Protein AF-T0RJ84-F1 (afdb_monomer)

Sequence (116 aa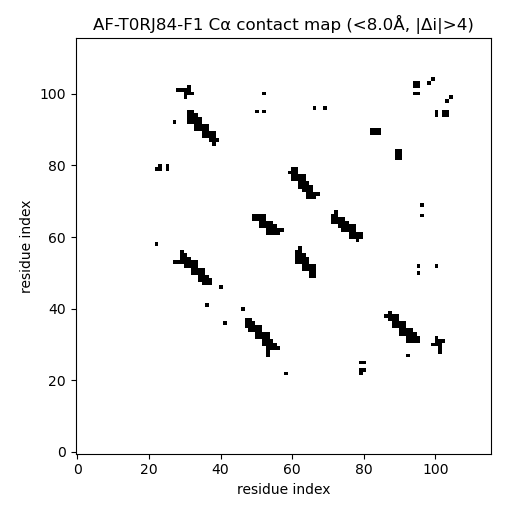):
MNHIIIPTLFILFFLVACTSQDIPKIGYQENSCIKELNEKYRNISSLGNNIYRLEKIEQKGLIVSIWHHNEWYYQGHKKHTYFHDSGGFSYEPTNCPDNKGANADLSSRLRQVKTK

Secondary structure (DSSP, 8-state):
-------SSSSGGGG-----------SS-TTEEEEEEEGGGTT-TTS---EEEEEEEETTEEEEEEEETTEEEEEEEE-TTTTS-BTTEEEEEE--TTS-STTHHHHHHHHHHT--

Mean predicted aligned error: 13.54 Å

Radius of gyration: 23.92 Å; Cα contacts (8 Å, |Δi|>4): 161; chains: 1; bounding box: 62×33×85 Å

Solvent-accessible surface area (backbone atoms only — not comparable to full-atom values): 7317 Å² total; per-residue (Å²): 136,83,88,87,76,84,82,80,77,69,69,71,69,74,77,72,78,77,72,80,76,79,73,74,87,60,97,67,56,62,38,26,21,37,32,38,37,32,64,91,39,62,90,44,87,86,58,65,70,50,38,32,34,34,63,39,81,51,97,89,21,27,38,35,29,36,57,52,98,94,41,79,43,81,69,52,79,38,56,72,65,67,77,51,69,48,104,54,39,39,60,41,84,47,80,35,93,84,56,80,21,63,76,34,57,63,70,54,50,57,56,61,68,74,69,120

Structure (mmCIF, N/CA/C/O backbone):
data_AF-T0RJ84-F1
#
_entry.id   AF-T0RJ84-F1
#
loop_
_atom_site.group_PDB
_atom_site.id
_atom_site.type_symbol
_atom_site.label_atom_id
_atom_site.label_alt_id
_atom_site.label_comp_id
_atom_site.label_asym_id
_atom_site.label_entity_id
_atom_site.label_seq_id
_atom_site.pdbx_PDB_ins_code
_atom_site.Cartn_x
_atom_site.Cartn_y
_atom_site.Cartn_z
_atom_site.occupancy
_atom_site.B_iso_or_equiv
_atom_site.auth_seq_id
_atom_site.auth_comp_id
_atom_site.auth_asym_id
_atom_site.auth_atom_id
_atom_site.pdbx_PDB_model_num
ATOM 1 N N . MET A 1 1 ? -43.198 -4.254 58.895 1.00 41.12 1 MET A N 1
ATOM 2 C CA . MET A 1 1 ? -43.137 -4.957 57.594 1.00 41.12 1 MET A CA 1
ATOM 3 C C . MET A 1 1 ? -42.319 -4.078 56.672 1.00 41.12 1 MET A C 1
ATOM 5 O O . MET A 1 1 ? -42.793 -3.022 56.281 1.00 41.12 1 MET A O 1
ATOM 9 N N . ASN A 1 2 ? -41.050 -4.433 56.477 1.00 42.84 2 ASN A N 1
ATOM 10 C CA . ASN A 1 2 ? -40.071 -3.570 55.822 1.00 42.84 2 ASN A CA 1
ATOM 11 C C . ASN A 1 2 ? -40.180 -3.698 54.305 1.00 42.84 2 ASN A C 1
ATOM 13 O O . ASN A 1 2 ? -40.180 -4.801 53.762 1.00 42.84 2 ASN A O 1
ATOM 17 N N . HIS A 1 3 ? -40.274 -2.547 53.649 1.00 48.94 3 HIS A N 1
ATOM 18 C CA . HIS A 1 3 ? -40.231 -2.405 52.205 1.00 48.94 3 HIS A CA 1
ATOM 19 C C . HIS A 1 3 ? -38.881 -2.898 51.674 1.00 48.94 3 HIS A C 1
ATOM 21 O O . HIS A 1 3 ? -37.843 -2.321 51.984 1.00 48.94 3 HIS A O 1
ATOM 27 N N . ILE A 1 4 ? -38.907 -3.949 50.857 1.00 53.69 4 ILE A N 1
ATOM 28 C CA . ILE A 1 4 ? -37.788 -4.335 49.998 1.00 53.69 4 ILE A CA 1
ATOM 29 C C . ILE A 1 4 ? -38.247 -4.034 48.576 1.00 53.69 4 ILE A C 1
ATOM 31 O O . ILE A 1 4 ? -38.899 -4.846 47.927 1.00 53.69 4 ILE A O 1
ATOM 35 N N . ILE A 1 5 ? -37.974 -2.818 48.120 1.00 62.59 5 ILE A N 1
ATOM 36 C CA . ILE A 1 5 ? -38.078 -2.443 46.713 1.00 62.59 5 ILE A CA 1
ATOM 37 C C . ILE A 1 5 ? -36.717 -1.847 46.363 1.00 62.59 5 ILE A C 1
ATOM 39 O O . ILE A 1 5 ? -36.200 -1.046 47.137 1.00 62.59 5 ILE A O 1
ATOM 43 N N . ILE A 1 6 ? -36.203 -2.207 45.181 1.00 60.53 6 ILE A N 1
ATOM 44 C CA . ILE A 1 6 ? -34.963 -1.742 44.526 1.00 60.53 6 ILE A CA 1
ATOM 45 C C . ILE A 1 6 ? -33.773 -2.682 44.826 1.00 60.53 6 ILE A C 1
ATOM 47 O O . ILE A 1 6 ? -33.301 -2.752 45.958 1.00 60.53 6 ILE A O 1
ATOM 51 N N . PRO A 1 7 ? -33.300 -3.440 43.809 1.00 51.47 7 PRO A N 1
ATOM 52 C CA . PRO A 1 7 ? -32.384 -2.824 42.851 1.00 51.47 7 PRO A CA 1
ATOM 53 C C . PRO A 1 7 ? -32.584 -3.303 41.405 1.00 51.47 7 PRO A C 1
ATOM 55 O O . PRO A 1 7 ? -31.815 -4.097 40.877 1.00 51.47 7 PRO A O 1
ATOM 58 N N . THR A 1 8 ? -33.579 -2.756 40.709 1.00 53.88 8 THR A N 1
ATOM 59 C CA . THR A 1 8 ? -33.680 -2.839 39.237 1.00 53.88 8 THR A CA 1
ATOM 60 C C . THR A 1 8 ? -32.939 -1.701 38.520 1.00 53.88 8 THR A C 1
ATOM 62 O O . THR A 1 8 ? -32.950 -1.638 37.296 1.00 53.88 8 THR A O 1
ATOM 65 N N . LEU A 1 9 ? -32.252 -0.816 39.256 1.00 51.19 9 LEU A N 1
ATOM 66 C CA . LEU A 1 9 ? -31.553 0.352 38.695 1.00 51.19 9 LEU A CA 1
ATOM 67 C C . LEU A 1 9 ? -30.099 0.070 38.259 1.00 51.19 9 LEU A C 1
ATOM 69 O O . LEU A 1 9 ? -29.470 0.929 37.653 1.00 51.19 9 LEU A O 1
ATOM 73 N N . PHE A 1 10 ? -29.545 -1.114 38.541 1.00 51.22 10 PHE A N 1
ATOM 74 C CA . PHE A 1 10 ? -28.131 -1.404 38.244 1.00 51.22 10 PHE A CA 1
ATOM 75 C C . PHE A 1 10 ? -27.902 -2.037 36.858 1.00 51.22 10 PHE A C 1
ATOM 77 O O . PHE A 1 10 ? -26.788 -2.025 36.343 1.00 51.22 10 PHE A O 1
ATOM 84 N N . ILE A 1 11 ? -28.953 -2.561 36.217 1.00 55.03 11 ILE A N 1
ATOM 85 C CA . ILE A 1 11 ? -28.829 -3.322 34.959 1.00 55.03 11 ILE A CA 1
ATOM 86 C C . ILE A 1 11 ? -28.815 -2.401 33.722 1.00 55.03 11 ILE A C 1
ATOM 88 O O . ILE A 1 11 ? -28.266 -2.772 32.688 1.00 55.03 11 ILE A O 1
ATOM 92 N N . LEU A 1 12 ? -29.322 -1.164 33.820 1.00 53.56 12 LEU A N 1
ATOM 93 C CA . LEU A 1 12 ? -29.324 -0.225 32.686 1.00 53.56 12 LEU A CA 1
ATOM 94 C C . LEU A 1 12 ? -27.962 0.430 32.394 1.00 53.56 12 LEU A C 1
ATOM 96 O O . LEU A 1 12 ? -27.780 0.974 31.308 1.00 53.56 12 LEU A O 1
ATOM 100 N N . PHE A 1 13 ? -26.996 0.371 33.316 1.00 54.69 13 PHE A N 1
ATOM 101 C CA . PHE A 1 13 ? -25.697 1.033 33.131 1.00 54.69 13 PHE A CA 1
ATOM 102 C C . PHE A 1 13 ? -24.710 0.250 32.250 1.00 54.69 13 PHE A C 1
ATOM 104 O O . PHE A 1 13 ? -23.735 0.822 31.770 1.00 54.69 13 PHE A O 1
ATOM 111 N N . PHE A 1 14 ? -24.963 -1.036 31.980 1.00 54.88 14 PHE A N 1
ATOM 112 C CA . PHE A 1 14 ? -24.054 -1.872 31.184 1.00 54.88 14 PHE A CA 1
ATOM 113 C C . PHE A 1 14 ? -24.236 -1.751 29.662 1.00 54.88 14 PHE A C 1
ATOM 115 O O . PHE A 1 14 ? -23.415 -2.278 28.916 1.00 54.88 14 PHE A O 1
ATOM 122 N N . LEU A 1 15 ? -25.265 -1.046 29.177 1.00 55.06 15 LEU A N 1
ATOM 123 C CA . LEU A 1 15 ? -25.572 -0.970 27.739 1.00 55.06 15 LEU A CA 1
ATOM 124 C C . LEU A 1 15 ? -25.007 0.272 27.023 1.00 55.06 15 LEU A C 1
ATOM 126 O O . LEU A 1 15 ? -25.203 0.406 25.819 1.00 55.06 15 LEU A O 1
ATOM 130 N N . VAL A 1 16 ? -24.290 1.167 27.716 1.00 59.41 16 VAL A N 1
ATOM 131 C CA . VAL A 1 16 ? -23.793 2.438 27.130 1.00 59.41 16 VAL A CA 1
ATOM 132 C C . VAL A 1 16 ? -22.283 2.426 26.839 1.00 59.41 16 VAL A C 1
ATOM 134 O O . VAL A 1 16 ? -21.712 3.432 26.435 1.00 59.41 16 VAL A O 1
ATOM 137 N N . ALA A 1 17 ? -21.602 1.285 26.958 1.00 55.50 17 ALA A N 1
ATOM 138 C CA . ALA A 1 17 ? -20.199 1.170 26.551 1.00 55.50 17 ALA A CA 1
ATOM 139 C C . ALA A 1 17 ? -20.068 0.783 25.065 1.00 55.50 17 ALA A C 1
ATOM 141 O O . ALA A 1 17 ? -19.420 -0.202 24.724 1.00 55.50 17 ALA A O 1
ATOM 142 N N . CYS A 1 18 ? -20.691 1.548 24.164 1.00 57.47 18 CYS A N 1
ATOM 143 C CA . CYS A 1 18 ? -20.319 1.506 22.750 1.00 57.47 18 CYS A CA 1
ATOM 144 C C . CYS A 1 18 ? -19.123 2.449 22.585 1.00 57.47 18 CYS A C 1
ATOM 146 O O . CYS A 1 18 ? -19.282 3.650 22.369 1.00 57.47 18 CYS A O 1
ATOM 148 N N . THR A 1 19 ? -17.918 1.931 22.816 1.00 61.28 19 THR A N 1
ATOM 149 C CA . THR A 1 19 ? -16.690 2.686 22.589 1.00 61.28 19 THR A CA 1
ATOM 150 C C . THR A 1 19 ? -16.519 2.882 21.088 1.00 61.28 19 THR A C 1
ATOM 152 O O . THR A 1 19 ? -16.461 1.921 20.321 1.00 61.28 19 THR A O 1
ATOM 155 N N . SER A 1 20 ? -16.463 4.139 20.655 1.00 58.44 20 SER A N 1
ATOM 156 C CA . SER A 1 20 ? -16.027 4.504 19.312 1.00 58.44 20 SER A CA 1
ATOM 157 C C . SER A 1 20 ? -14.652 3.876 19.087 1.00 58.44 20 SER A C 1
ATOM 159 O O . SER A 1 20 ? -13.672 4.303 19.691 1.00 58.44 20 SER A O 1
ATOM 161 N N . GLN A 1 21 ? -14.574 2.805 18.294 1.00 59.34 21 GLN A N 1
ATOM 162 C CA . GLN A 1 21 ? -13.288 2.244 17.896 1.00 59.34 21 GLN A CA 1
ATOM 163 C C . GLN A 1 21 ? -12.604 3.274 17.000 1.00 59.34 21 GLN A C 1
ATOM 165 O O . GLN A 1 21 ? -13.011 3.473 15.855 1.00 59.34 21 GLN A O 1
ATOM 170 N N . ASP A 1 22 ? -11.591 3.948 17.541 1.00 60.03 22 ASP A N 1
ATOM 171 C CA . ASP A 1 22 ? -10.740 4.853 16.781 1.00 60.03 22 ASP A CA 1
ATOM 172 C C . ASP A 1 22 ? -10.103 4.077 15.624 1.00 60.03 22 ASP A C 1
ATOM 174 O O . ASP A 1 22 ? -9.283 3.176 15.820 1.00 60.03 22 ASP A O 1
ATOM 178 N N . ILE A 1 23 ? -10.513 4.402 14.397 1.00 60.53 23 ILE A N 1
ATOM 179 C CA . ILE A 1 23 ? -9.908 3.839 13.193 1.00 60.53 23 ILE A CA 1
ATOM 180 C C . ILE A 1 23 ? -8.463 4.359 13.143 1.00 60.53 23 ILE A C 1
ATOM 182 O O . ILE A 1 23 ? -8.266 5.579 13.191 1.00 60.53 23 ILE A O 1
ATOM 186 N N . PRO A 1 24 ? -7.445 3.483 13.037 1.00 64.50 24 PRO A N 1
ATOM 187 C CA . PRO A 1 24 ? -6.060 3.919 12.917 1.00 64.50 24 PRO A CA 1
ATOM 188 C C . PRO A 1 24 ? -5.933 4.914 11.763 1.00 64.50 24 PRO A C 1
ATOM 190 O O . PRO A 1 24 ? -6.427 4.648 10.665 1.00 64.50 24 PRO A O 1
ATOM 193 N N . LYS A 1 25 ? -5.289 6.063 12.000 1.00 66.25 25 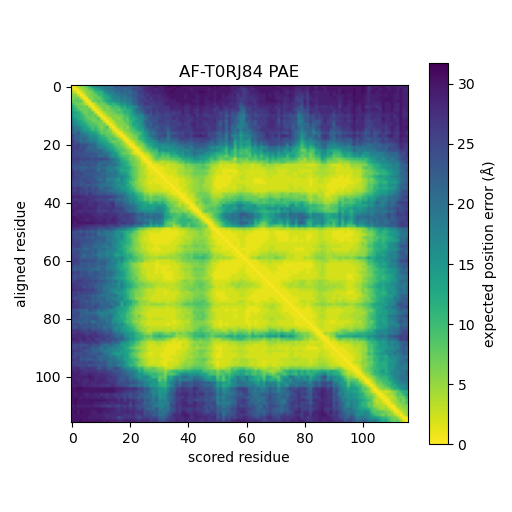LYS A N 1
ATOM 194 C CA . LYS A 1 25 ? -5.065 7.063 10.949 1.00 66.25 25 LYS A CA 1
ATOM 195 C C . LYS A 1 25 ? -4.227 6.438 9.836 1.00 66.25 25 LYS A C 1
ATOM 197 O O . LYS A 1 25 ? -3.038 6.190 10.012 1.00 66.25 25 LYS A O 1
ATOM 202 N N . ILE A 1 26 ? -4.860 6.187 8.697 1.00 76.31 26 ILE A N 1
ATOM 203 C CA . ILE A 1 26 ? -4.191 5.720 7.486 1.00 76.31 26 ILE A CA 1
ATOM 204 C C . ILE A 1 26 ? -3.587 6.942 6.796 1.00 76.31 26 ILE A C 1
ATOM 206 O O . ILE A 1 26 ? -4.287 7.916 6.533 1.00 76.31 26 ILE A O 1
ATOM 210 N N . GLY A 1 27 ? -2.284 6.900 6.511 1.00 81.62 27 GLY A N 1
ATOM 211 C CA . GLY A 1 27 ? -1.554 7.990 5.845 1.00 81.62 27 GLY A CA 1
ATOM 212 C C . GLY A 1 27 ? -1.839 8.133 4.343 1.00 81.62 27 GLY A C 1
ATOM 213 O O . GLY A 1 27 ? -1.199 8.938 3.676 1.00 81.62 27 GLY A O 1
ATOM 214 N N . TYR A 1 28 ? -2.782 7.355 3.812 1.00 86.94 28 TYR A N 1
ATOM 215 C CA . TYR A 1 28 ? -3.098 7.243 2.390 1.00 86.94 28 TYR A CA 1
ATOM 216 C C . TYR A 1 28 ? -4.579 7.522 2.143 1.00 86.94 28 TYR A C 1
ATOM 218 O O . TYR A 1 28 ? -5.431 7.205 2.972 1.00 86.94 28 TYR A O 1
ATOM 226 N N . GLN A 1 29 ? -4.887 8.104 0.986 1.00 89.38 29 GLN A N 1
ATOM 227 C CA . GLN A 1 29 ? -6.259 8.409 0.581 1.00 89.38 29 GLN A CA 1
ATOM 228 C C . GLN A 1 29 ? -6.866 7.260 -0.229 1.00 89.38 29 GLN A C 1
ATOM 230 O O . GLN A 1 29 ? -6.150 6.498 -0.882 1.00 89.38 29 GLN A O 1
ATOM 235 N N . GLU A 1 30 ? -8.192 7.145 -0.226 1.00 90.88 30 GLU A N 1
ATOM 236 C CA . GLU A 1 30 ? -8.888 6.255 -1.158 1.00 90.88 30 GLU A CA 1
ATOM 237 C C . GLU A 1 30 ? -8.552 6.610 -2.613 1.00 90.88 30 GLU A C 1
ATOM 239 O O . GLU A 1 30 ? -8.292 7.765 -2.954 1.00 90.88 30 GLU A O 1
ATOM 244 N N . ASN A 1 31 ? -8.546 5.601 -3.477 1.00 90.19 31 ASN A N 1
ATOM 245 C CA . ASN A 1 31 ? -8.101 5.657 -4.866 1.00 90.19 31 ASN A CA 1
ATOM 246 C C . ASN A 1 31 ? -6.653 6.142 -5.060 1.00 90.19 31 ASN A C 1
ATOM 248 O O . ASN A 1 31 ? -6.288 6.554 -6.160 1.00 90.19 31 ASN A O 1
ATOM 252 N N . SER A 1 32 ? -5.805 6.108 -4.030 1.00 92.00 32 SER A N 1
ATOM 253 C CA . SER A 1 32 ? -4.373 6.394 -4.179 1.00 92.00 32 SER A CA 1
ATOM 254 C C . SER A 1 32 ? -3.571 5.126 -4.474 1.00 92.00 32 SER A C 1
ATOM 256 O O . SER A 1 32 ? -3.996 4.012 -4.151 1.00 92.00 32 SER A O 1
ATOM 258 N N . CYS A 1 33 ? -2.408 5.305 -5.105 1.00 92.62 33 CYS A N 1
ATOM 259 C CA . CYS A 1 33 ? -1.465 4.222 -5.347 1.00 92.62 33 CYS A CA 1
ATOM 260 C C . CYS A 1 33 ? -0.259 4.313 -4.420 1.00 92.62 33 CYS A C 1
ATOM 262 O O . CYS A 1 33 ? 0.238 5.397 -4.108 1.00 92.62 33 CYS A O 1
ATOM 264 N N . ILE A 1 34 ? 0.193 3.143 -3.988 1.00 93.00 34 ILE A N 1
ATOM 265 C CA . ILE A 1 34 ? 1.194 2.951 -2.949 1.00 93.00 34 ILE A CA 1
ATOM 266 C C . ILE A 1 34 ? 2.209 1.959 -3.494 1.00 93.00 34 ILE A C 1
ATOM 268 O O . ILE A 1 34 ? 1.846 0.862 -3.913 1.00 93.00 34 ILE A O 1
ATOM 272 N N . LYS A 1 35 ? 3.477 2.342 -3.514 1.00 91.56 35 LYS A N 1
ATOM 273 C CA . LYS A 1 35 ? 4.571 1.489 -3.955 1.00 91.56 35 LYS A CA 1
ATOM 274 C C . LYS A 1 35 ? 5.237 0.863 -2.741 1.00 91.56 35 LYS A C 1
ATOM 276 O O . LYS A 1 35 ? 5.586 1.560 -1.794 1.00 91.56 35 LYS A O 1
ATOM 281 N N . GLU A 1 36 ? 5.413 -0.446 -2.783 1.00 90.75 36 GLU A N 1
ATOM 282 C CA . GLU A 1 36 ? 6.229 -1.180 -1.823 1.00 90.75 36 GLU A CA 1
ATOM 283 C C . GLU A 1 36 ? 7.686 -1.144 -2.264 1.00 90.75 36 GLU A C 1
ATOM 285 O O . GLU A 1 36 ? 8.012 -1.333 -3.437 1.00 90.75 36 GLU A O 1
ATOM 290 N N . LEU A 1 37 ? 8.556 -0.879 -1.300 1.00 87.62 37 LEU A N 1
ATOM 291 C CA . LEU A 1 37 ? 9.994 -0.840 -1.468 1.00 87.62 37 LEU A CA 1
ATOM 292 C C . LEU A 1 37 ? 10.608 -1.867 -0.535 1.00 87.62 37 LEU A C 1
ATOM 294 O O . LEU A 1 37 ? 10.425 -1.790 0.679 1.00 87.62 37 LEU A O 1
ATOM 298 N N . ASN A 1 38 ? 11.396 -2.785 -1.079 1.00 86.25 38 ASN A N 1
ATOM 299 C CA . ASN A 1 38 ? 12.211 -3.656 -0.250 1.00 86.25 38 ASN A CA 1
ATOM 300 C C . ASN A 1 38 ? 13.448 -2.893 0.243 1.00 86.25 38 ASN A C 1
ATOM 302 O O . ASN A 1 38 ? 14.268 -2.460 -0.564 1.00 86.25 38 ASN A O 1
ATOM 306 N N . GLU A 1 39 ? 13.617 -2.742 1.555 1.00 80.69 39 GLU A N 1
ATOM 307 C CA . GLU A 1 39 ? 14.712 -1.944 2.125 1.00 80.69 39 GLU A CA 1
ATOM 308 C C . GLU A 1 39 ? 16.098 -2.494 1.765 1.00 80.69 39 GLU A C 1
ATOM 310 O O . GLU A 1 39 ? 17.021 -1.721 1.503 1.00 80.69 39 GLU A O 1
ATOM 315 N N . LYS A 1 40 ? 16.240 -3.823 1.665 1.00 76.81 40 LYS A N 1
ATOM 316 C CA . LYS A 1 40 ? 17.508 -4.473 1.287 1.00 76.81 40 LYS A CA 1
ATOM 317 C C . LYS A 1 40 ? 17.866 -4.252 -0.180 1.00 76.81 40 LYS A C 1
ATOM 319 O O . LYS A 1 40 ? 19.044 -4.255 -0.527 1.00 76.81 40 LYS A O 1
ATOM 324 N N . TYR A 1 41 ? 16.863 -4.059 -1.032 1.00 72.50 41 TYR A N 1
ATOM 325 C CA . TYR A 1 41 ? 17.024 -3.910 -2.478 1.00 72.50 41 TYR A CA 1
ATOM 326 C C . TYR A 1 41 ? 16.588 -2.533 -2.981 1.00 72.50 41 TYR A C 1
ATOM 328 O O . TYR A 1 41 ? 16.410 -2.356 -4.180 1.00 72.50 41 TYR A O 1
ATOM 336 N N . ARG A 1 42 ? 16.472 -1.530 -2.099 1.00 66.00 42 ARG A N 1
ATOM 337 C CA . ARG A 1 42 ? 15.983 -0.186 -2.454 1.00 66.00 42 ARG A CA 1
ATOM 338 C C . ARG A 1 42 ? 16.774 0.444 -3.609 1.00 66.00 42 ARG A C 1
ATOM 340 O O . ARG A 1 42 ? 16.201 1.140 -4.439 1.00 66.00 42 ARG A O 1
ATOM 347 N N . ASN A 1 43 ? 18.075 0.155 -3.687 1.00 66.44 43 ASN A N 1
ATOM 348 C CA . ASN A 1 43 ? 18.970 0.656 -4.737 1.00 66.44 43 ASN A CA 1
ATOM 349 C C . ASN A 1 43 ? 18.898 -0.141 -6.053 1.00 66.44 43 ASN A C 1
ATOM 351 O O . ASN A 1 43 ? 19.487 0.268 -7.050 1.00 66.44 43 ASN A O 1
ATOM 355 N N . ILE A 1 44 ? 18.201 -1.278 -6.070 1.00 64.62 44 ILE A N 1
ATOM 35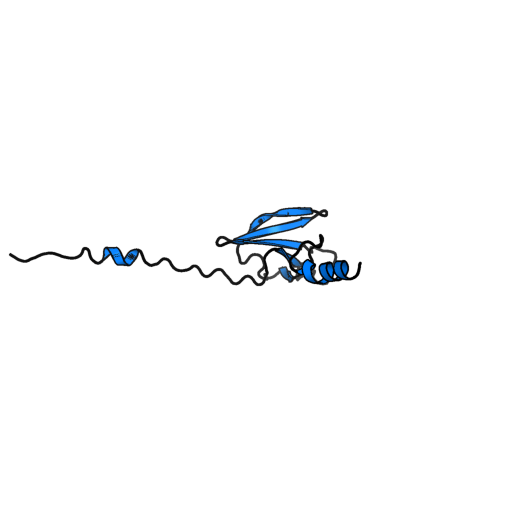6 C CA . ILE A 1 44 ? 18.053 -2.147 -7.236 1.00 64.62 44 ILE A CA 1
ATOM 357 C C . ILE A 1 44 ? 16.618 -1.990 -7.736 1.00 64.62 44 ILE A C 1
ATOM 359 O O . ILE A 1 44 ? 15.701 -2.701 -7.335 1.00 64.62 44 ILE A O 1
ATOM 363 N N . SER A 1 45 ? 16.427 -1.022 -8.632 1.00 56.47 45 SER A N 1
ATOM 364 C CA . SER A 1 45 ? 15.121 -0.626 -9.178 1.00 56.47 45 SER A CA 1
ATOM 365 C C . SER A 1 45 ? 14.340 -1.758 -9.866 1.00 56.47 45 SER A C 1
ATOM 367 O O . SER A 1 45 ? 13.134 -1.623 -10.068 1.00 56.47 45 SER A O 1
ATOM 369 N N . SER A 1 46 ? 15.002 -2.867 -10.210 1.00 55.75 46 SER A N 1
ATOM 370 C CA . SER A 1 46 ? 14.427 -4.010 -10.922 1.00 55.75 46 SER A CA 1
ATOM 371 C C . SER A 1 46 ? 13.836 -5.104 -10.026 1.00 55.75 46 SER A C 1
ATOM 373 O O . SER A 1 46 ? 13.158 -5.989 -10.546 1.00 55.75 46 SER A O 1
ATOM 375 N N . LEU A 1 47 ? 14.062 -5.076 -8.706 1.00 53.56 47 LEU A N 1
ATOM 376 C CA . LEU A 1 47 ? 13.643 -6.153 -7.804 1.00 53.56 47 LEU A CA 1
ATOM 377 C C . LEU A 1 47 ? 12.523 -5.693 -6.861 1.00 53.56 47 LEU A C 1
ATOM 379 O O . LEU A 1 47 ? 12.770 -5.045 -5.851 1.00 53.56 47 LEU A O 1
ATOM 383 N N . GLY A 1 48 ? 11.288 -6.092 -7.181 1.00 55.97 48 GLY A N 1
ATOM 384 C CA . GLY A 1 48 ? 10.191 -6.165 -6.208 1.00 55.97 48 GLY A CA 1
ATOM 385 C C . GLY A 1 48 ? 9.509 -4.845 -5.852 1.00 55.97 48 GLY A C 1
ATOM 386 O O . GLY A 1 48 ? 9.306 -4.571 -4.676 1.00 55.97 48 GLY A O 1
ATOM 387 N N . ASN A 1 49 ? 9.125 -4.047 -6.851 1.00 73.94 49 ASN A N 1
ATOM 388 C CA . ASN A 1 49 ? 8.297 -2.857 -6.636 1.00 73.94 49 ASN A CA 1
ATOM 389 C C . ASN A 1 49 ? 6.825 -3.179 -6.917 1.00 73.94 49 ASN A C 1
ATOM 391 O O . ASN A 1 49 ? 6.310 -2.860 -7.990 1.00 73.94 49 ASN A O 1
ATOM 395 N N . ASN A 1 50 ? 6.153 -3.837 -5.973 1.00 90.06 50 ASN A N 1
ATOM 396 C CA . ASN A 1 50 ? 4.708 -4.015 -6.066 1.00 90.06 50 ASN A CA 1
ATOM 397 C C . ASN A 1 50 ? 4.026 -2.646 -5.960 1.00 90.06 50 ASN A C 1
ATOM 399 O O . ASN A 1 50 ? 4.345 -1.850 -5.075 1.00 90.06 50 ASN A O 1
ATOM 403 N N . ILE A 1 51 ? 3.086 -2.368 -6.861 1.00 92.62 51 ILE A N 1
ATOM 404 C CA . ILE A 1 51 ? 2.235 -1.181 -6.769 1.00 92.62 51 ILE A CA 1
ATOM 405 C C . ILE A 1 51 ? 0.858 -1.644 -6.325 1.00 92.62 51 ILE A C 1
ATOM 407 O O . ILE A 1 51 ? 0.231 -2.475 -6.976 1.00 92.62 51 ILE A O 1
ATOM 411 N N . TYR A 1 52 ? 0.384 -1.086 -5.227 1.00 94.25 52 TYR A N 1
ATOM 412 C CA . TYR A 1 52 ? -0.942 -1.315 -4.688 1.00 94.25 52 TYR A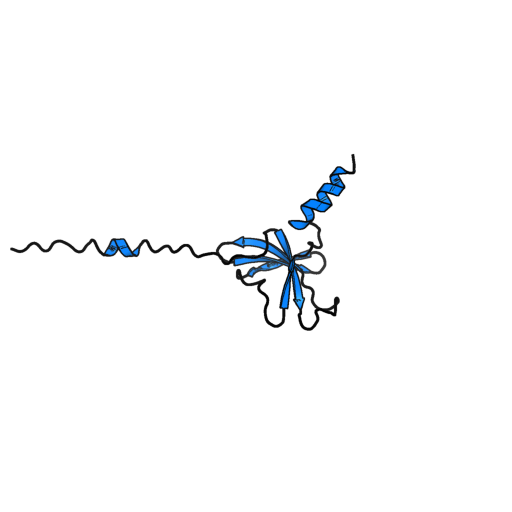 CA 1
ATOM 413 C C . TYR A 1 52 ? -1.836 -0.110 -4.958 1.00 94.25 52 TYR A C 1
ATOM 415 O O . TYR A 1 52 ? -1.365 1.025 -5.007 1.00 94.25 52 TYR A O 1
ATOM 423 N N . ARG A 1 53 ? -3.137 -0.351 -5.079 1.00 94.50 53 ARG A N 1
ATOM 424 C CA . ARG A 1 53 ? -4.182 0.670 -5.085 1.00 94.50 53 ARG A CA 1
ATOM 425 C C . ARG A 1 53 ? -5.038 0.494 -3.842 1.00 94.50 53 ARG A C 1
ATOM 427 O O . ARG A 1 53 ? -5.566 -0.592 -3.601 1.00 94.50 53 ARG A O 1
ATOM 434 N N . LEU A 1 54 ? -5.162 1.558 -3.056 1.00 93.69 54 LEU A N 1
ATOM 435 C CA . LEU A 1 54 ? -6.087 1.613 -1.932 1.00 93.69 54 LEU A CA 1
ATOM 436 C C . LEU A 1 54 ? -7.464 1.987 -2.473 1.00 93.69 54 LEU A C 1
ATOM 438 O O . LEU A 1 54 ? -7.728 3.156 -2.714 1.00 93.69 54 LEU A O 1
ATOM 442 N N . GLU A 1 55 ? -8.334 1.007 -2.693 1.00 92.75 55 GLU A N 1
ATOM 443 C CA . GLU A 1 55 ? -9.659 1.248 -3.278 1.00 92.75 55 GLU A CA 1
ATOM 444 C C . GLU A 1 55 ? -10.578 1.957 -2.286 1.00 92.75 55 GLU A C 1
ATOM 446 O O . GLU A 1 55 ? -11.266 2.914 -2.636 1.00 92.75 55 GLU A O 1
ATOM 451 N N . LYS A 1 56 ? -10.586 1.475 -1.039 1.00 91.50 56 LYS A N 1
ATOM 452 C CA . LYS A 1 56 ? -11.519 1.931 -0.013 1.00 91.50 56 LYS A CA 1
ATOM 453 C C . LYS A 1 56 ? -10.976 1.708 1.391 1.00 91.50 56 LYS A C 1
ATOM 455 O O . LYS A 1 56 ? -10.306 0.705 1.659 1.00 91.50 56 LYS A O 1
ATOM 460 N N . ILE A 1 57 ? -11.324 2.620 2.288 1.00 91.25 57 ILE A N 1
ATOM 461 C CA . ILE A 1 57 ? -11.078 2.535 3.721 1.00 91.25 57 ILE A CA 1
ATOM 462 C C . ILE A 1 57 ? -12.405 2.190 4.395 1.00 91.25 57 ILE A C 1
ATOM 464 O O . ILE A 1 57 ? -13.383 2.929 4.326 1.00 91.25 57 ILE A O 1
ATOM 468 N N . GLU A 1 58 ? -12.452 1.050 5.072 1.00 91.00 58 GLU A N 1
ATOM 469 C CA . GLU A 1 58 ? -13.639 0.584 5.782 1.00 91.00 58 GLU A CA 1
ATOM 470 C C . GLU A 1 58 ? -13.364 0.456 7.280 1.00 91.00 58 GLU A C 1
ATOM 472 O O . GLU A 1 58 ? -12.221 0.379 7.728 1.00 91.00 58 GLU A O 1
ATOM 477 N N . GLN A 1 59 ? -14.423 0.362 8.087 1.00 85.88 59 GLN A N 1
ATOM 478 C CA . GLN A 1 59 ? -14.290 0.163 9.537 1.00 85.88 59 GLN A CA 1
ATOM 479 C C . GLN A 1 59 ? -13.489 -1.098 9.890 1.00 85.88 59 GLN A C 1
ATOM 481 O O . GLN A 1 59 ? -12.768 -1.118 10.880 1.00 85.88 59 GLN A O 1
ATOM 486 N N . LYS A 1 60 ? -13.600 -2.153 9.072 1.00 86.38 60 LYS A N 1
ATOM 487 C CA . LYS A 1 60 ? -12.976 -3.463 9.321 1.00 86.38 60 LYS A CA 1
ATOM 488 C C . LYS A 1 60 ? -11.611 -3.638 8.654 1.00 86.38 60 LYS A C 1
ATOM 490 O O . LYS A 1 60 ? -10.942 -4.632 8.924 1.00 86.38 60 LYS A O 1
ATOM 495 N N . GLY A 1 61 ? -11.202 -2.716 7.783 1.00 91.56 61 GLY A N 1
ATOM 496 C CA . GLY A 1 61 ? -9.934 -2.831 7.076 1.00 91.56 61 GLY A CA 1
ATOM 497 C C . GLY A 1 61 ? -9.853 -1.989 5.811 1.00 91.56 61 GLY A C 1
ATOM 498 O O . GLY A 1 61 ? -10.575 -1.015 5.630 1.00 91.56 61 GLY A O 1
ATOM 499 N N . LEU A 1 62 ? -8.954 -2.400 4.931 1.00 94.38 62 LEU A N 1
ATOM 500 C CA . LEU A 1 62 ? -8.655 -1.771 3.655 1.00 94.38 62 LEU A CA 1
ATOM 501 C C . LEU A 1 62 ? -9.040 -2.708 2.519 1.00 94.38 62 LEU A C 1
ATOM 503 O O . LEU A 1 62 ? -8.710 -3.893 2.563 1.00 94.38 62 LEU A O 1
ATOM 507 N N . ILE A 1 63 ? -9.671 -2.172 1.482 1.00 95.12 63 ILE A N 1
ATOM 508 C CA . ILE A 1 63 ? -9.850 -2.871 0.208 1.00 95.12 63 ILE A CA 1
ATOM 509 C C . ILE A 1 63 ? -8.672 -2.482 -0.680 1.00 95.12 63 ILE A C 1
ATOM 511 O O . ILE A 1 63 ? -8.469 -1.301 -0.962 1.00 95.12 63 ILE A O 1
ATOM 515 N N . VAL A 1 64 ? -7.875 -3.472 -1.082 1.00 95.00 64 VAL A N 1
ATOM 516 C CA . VAL A 1 64 ? -6.614 -3.251 -1.797 1.00 95.00 64 VAL A CA 1
ATOM 517 C C . VAL A 1 64 ? -6.578 -4.071 -3.082 1.00 95.00 64 VAL A C 1
ATOM 519 O O . VAL A 1 64 ? -6.961 -5.242 -3.084 1.00 95.00 64 VAL A O 1
ATOM 522 N N . SER A 1 65 ? -6.052 -3.472 -4.146 1.00 95.25 65 SER A N 1
ATOM 523 C CA . SER A 1 65 ? -5.689 -4.146 -5.397 1.00 95.25 65 SER A CA 1
ATOM 524 C C . SER A 1 65 ? -4.177 -4.053 -5.619 1.00 95.25 65 SER A C 1
ATOM 526 O O . SER A 1 65 ? -3.544 -3.118 -5.137 1.00 95.25 65 SER A O 1
ATOM 528 N N . ILE A 1 66 ? -3.580 -5.000 -6.340 1.00 94.8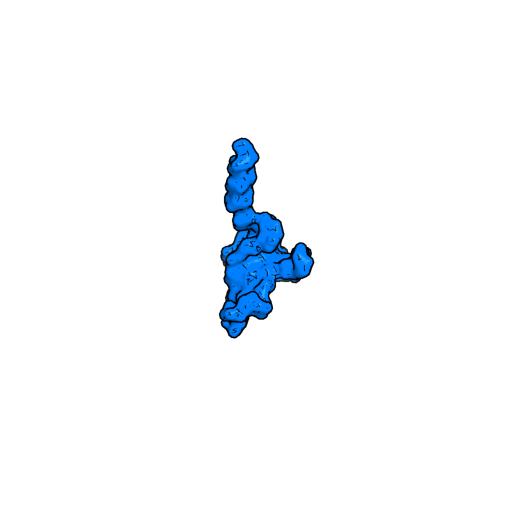1 66 ILE A N 1
ATOM 529 C CA . ILE A 1 66 ? -2.173 -4.972 -6.765 1.00 94.81 66 ILE A CA 1
ATOM 530 C C . ILE A 1 66 ? -2.090 -4.850 -8.286 1.00 94.81 66 ILE A C 1
ATOM 532 O O . ILE A 1 66 ? -2.897 -5.441 -9.001 1.00 94.81 66 ILE A O 1
ATOM 536 N N . TRP A 1 67 ? -1.122 -4.089 -8.779 1.00 93.75 67 TRP A N 1
ATOM 537 C CA . TRP A 1 67 ? -0.817 -3.984 -10.197 1.00 93.75 67 TRP A CA 1
ATOM 538 C C . TRP A 1 67 ? 0.102 -5.116 -10.634 1.00 93.75 67 TRP A C 1
ATOM 540 O O . TRP A 1 67 ? 1.192 -5.289 -10.087 1.00 93.75 67 TRP A O 1
ATOM 550 N N . HIS A 1 68 ? -0.312 -5.858 -11.651 1.00 89.19 68 HIS A N 1
ATOM 551 C CA . HIS A 1 68 ? 0.470 -6.944 -12.225 1.00 89.19 68 HIS A CA 1
ATOM 552 C C . HIS A 1 68 ? 0.060 -7.139 -13.688 1.00 89.19 68 HIS A C 1
ATOM 554 O O . HIS A 1 68 ? -1.105 -6.972 -14.009 1.00 89.19 68 HIS A O 1
ATOM 560 N N . HIS A 1 69 ? 0.993 -7.437 -14.599 1.00 88.81 69 HIS A N 1
ATOM 561 C CA . HIS A 1 69 ? 0.703 -7.637 -16.036 1.00 88.81 69 HIS A CA 1
ATOM 562 C C . HIS A 1 69 ? -0.271 -6.619 -16.675 1.00 88.81 69 HIS A C 1
ATOM 564 O O . HIS A 1 69 ? -1.116 -6.980 -17.485 1.00 88.81 69 HIS A O 1
ATOM 570 N N . ASN A 1 70 ? -0.122 -5.334 -16.344 1.00 87.50 70 ASN A N 1
ATOM 571 C CA . ASN A 1 70 ? -0.974 -4.239 -16.824 1.00 87.50 70 ASN A CA 1
ATOM 572 C C . ASN A 1 70 ? -2.443 -4.268 -16.367 1.00 87.50 70 ASN A C 1
ATOM 574 O O . ASN A 1 70 ? -3.296 -3.624 -16.979 1.00 87.50 70 ASN A O 1
ATOM 578 N N . GLU A 1 71 ? -2.738 -4.976 -15.280 1.00 90.06 71 GLU A N 1
ATOM 579 C CA . GLU A 1 71 ? -4.080 -5.101 -14.725 1.00 90.06 71 GLU A CA 1
ATOM 580 C C . GLU A 1 71 ? -4.073 -4.990 -13.194 1.00 90.06 71 GLU A C 1
ATOM 582 O O . GLU A 1 71 ? -3.065 -5.227 -12.520 1.00 90.06 71 GLU A O 1
ATOM 587 N N . TRP A 1 72 ? -5.230 -4.622 -12.638 1.00 92.19 72 TRP A N 1
ATOM 588 C CA . TRP A 1 72 ? -5.459 -4.581 -11.196 1.00 92.19 72 TRP A CA 1
ATOM 589 C C . TRP A 1 72 ? -6.060 -5.898 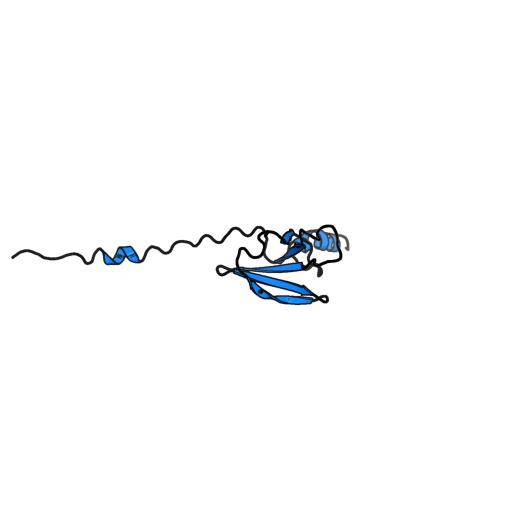-10.713 1.00 92.19 72 TRP A C 1
ATOM 591 O O . TRP A 1 72 ? -7.139 -6.295 -11.146 1.00 92.19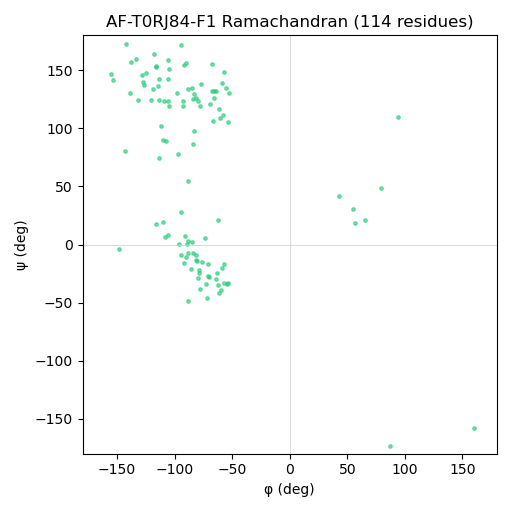 72 TRP A O 1
ATOM 601 N N . TYR A 1 73 ? -5.391 -6.532 -9.756 1.00 94.12 73 TYR A N 1
ATOM 602 C CA . TYR A 1 73 ? -5.840 -7.762 -9.116 1.00 94.12 73 TYR A CA 1
ATOM 603 C C . TYR A 1 73 ? -6.257 -7.481 -7.680 1.00 94.12 73 TYR A C 1
ATOM 605 O O . TYR A 1 73 ? -5.462 -6.993 -6.877 1.00 94.12 73 TYR A O 1
ATOM 613 N N . TYR A 1 74 ? -7.495 -7.820 -7.335 1.00 94.44 74 TYR A N 1
ATOM 614 C CA . TYR A 1 74 ? -7.993 -7.659 -5.975 1.00 94.44 74 TYR A CA 1
ATOM 615 C C . TYR A 1 74 ? -7.229 -8.555 -4.986 1.00 94.44 74 TYR A C 1
ATOM 617 O O . TYR A 1 74 ? -7.046 -9.748 -5.221 1.00 94.44 74 TYR A O 1
ATOM 625 N N . GLN A 1 75 ? -6.798 -7.982 -3.860 1.00 93.38 75 GLN A N 1
ATOM 626 C CA . GLN A 1 75 ? -5.966 -8.643 -2.844 1.00 93.38 75 GLN A CA 1
ATOM 627 C C . GLN A 1 75 ? -6.712 -8.959 -1.538 1.00 93.38 75 GLN A C 1
ATOM 629 O O . GLN A 1 75 ? -6.097 -9.401 -0.558 1.00 93.38 75 GLN A O 1
ATOM 634 N N . GLY A 1 76 ? -8.028 -8.747 -1.497 1.00 90.00 76 GLY A N 1
ATOM 635 C CA . GLY A 1 76 ? -8.837 -8.985 -0.303 1.00 90.00 76 GLY A CA 1
ATOM 636 C C . GLY A 1 76 ? -8.894 -7.795 0.659 1.00 90.00 76 GLY A C 1
ATOM 637 O O . GLY A 1 76 ? -8.386 -6.705 0.387 1.00 90.00 76 GLY A O 1
ATOM 638 N N . HIS A 1 77 ? -9.508 -8.039 1.820 1.00 93.81 77 HIS A N 1
ATOM 639 C CA . HIS A 1 77 ? -9.518 -7.105 2.944 1.00 93.81 77 HIS A CA 1
ATOM 640 C C . HIS A 1 77 ? -8.196 -7.202 3.711 1.00 93.81 77 HIS A C 1
ATOM 642 O O . HIS A 1 77 ? -7.820 -8.273 4.195 1.00 93.81 77 HIS A O 1
ATOM 648 N N . LYS A 1 78 ? -7.492 -6.081 3.846 1.00 94.19 78 LYS A N 1
ATOM 649 C CA . LYS A 1 78 ? -6.262 -5.967 4.635 1.00 94.19 78 LYS A CA 1
ATOM 650 C C . LYS A 1 78 ? -6.521 -5.209 5.935 1.00 94.19 78 LYS A C 1
ATOM 652 O O . LYS A 1 78 ? -7.487 -4.464 6.052 1.00 94.19 78 LYS A O 1
ATOM 657 N N . LYS A 1 79 ? -5.654 -5.384 6.931 1.00 93.12 79 LYS A N 1
ATOM 658 C CA . LYS A 1 79 ? -5.712 -4.599 8.177 1.00 93.12 79 LYS A CA 1
ATOM 659 C C . LYS A 1 79 ? -5.369 -3.130 7.890 1.00 93.12 79 LYS A C 1
ATOM 661 O O . LYS A 1 79 ? -4.601 -2.860 6.972 1.00 93.12 79 LYS A O 1
ATOM 6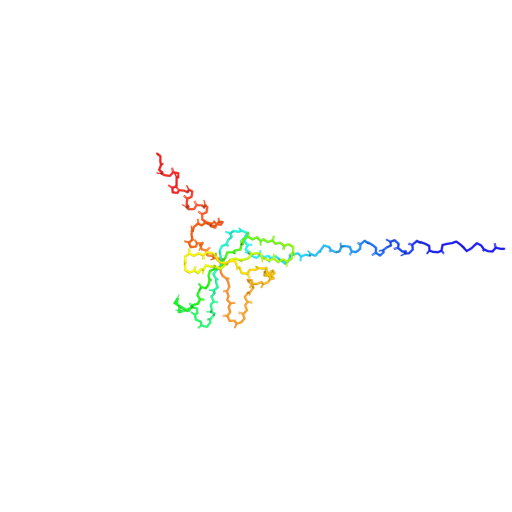66 N N . HIS A 1 80 ? -5.835 -2.190 8.715 1.00 91.69 80 HIS A N 1
ATOM 667 C CA . HIS A 1 80 ? -5.475 -0.762 8.593 1.00 91.69 80 HIS A CA 1
ATOM 668 C C . HIS A 1 80 ? -3.965 -0.496 8.687 1.00 91.69 80 HIS A C 1
ATOM 670 O O . HIS A 1 80 ? -3.490 0.526 8.210 1.00 91.69 80 HIS A O 1
ATOM 676 N N . THR A 1 81 ? -3.200 -1.430 9.258 1.00 90.81 81 THR A N 1
ATOM 677 C CA . THR A 1 81 ? -1.736 -1.367 9.386 1.00 90.81 81 THR A CA 1
ATOM 678 C C . THR A 1 81 ? -0.984 -1.999 8.210 1.00 90.81 81 THR A C 1
ATOM 680 O O . THR A 1 81 ? 0.221 -2.190 8.308 1.00 90.81 81 THR A O 1
ATOM 683 N N . TYR A 1 82 ? -1.665 -2.398 7.131 1.00 91.25 82 TYR A N 1
ATOM 684 C CA . TYR A 1 82 ? -1.039 -3.132 6.022 1.00 91.25 82 TYR A CA 1
ATOM 685 C C . TYR A 1 82 ? 0.095 -2.348 5.348 1.00 91.25 82 TYR A C 1
ATOM 687 O O . TYR A 1 82 ? 1.131 -2.922 5.043 1.00 91.25 82 TYR A O 1
ATOM 695 N N . PHE A 1 83 ? -0.081 -1.035 5.190 1.00 90.94 83 PHE A N 1
ATOM 696 C CA . PHE A 1 83 ? 0.917 -0.126 4.615 1.00 90.94 83 PHE A CA 1
ATOM 697 C C . PHE A 1 83 ? 1.791 0.554 5.682 1.00 90.94 83 PHE A C 1
ATOM 699 O O . PHE A 1 83 ? 2.221 1.691 5.498 1.00 90.94 83 PHE A O 1
ATOM 706 N N . HIS A 1 84 ? 1.985 -0.096 6.831 1.00 89.19 84 HIS A N 1
ATOM 707 C CA . HIS A 1 84 ? 2.928 0.358 7.850 1.00 89.19 84 HIS A CA 1
ATOM 708 C C . HIS A 1 84 ? 4.300 -0.245 7.554 1.00 89.19 84 HIS A C 1
ATOM 710 O O . HIS A 1 84 ? 4.405 -1.449 7.311 1.00 89.19 84 HIS A O 1
ATOM 716 N N . ASP A 1 85 ? 5.340 0.580 7.607 1.00 84.69 85 ASP A N 1
ATOM 717 C CA . ASP A 1 85 ? 6.717 0.131 7.428 1.00 84.69 85 ASP A CA 1
ATOM 718 C C . ASP A 1 85 ? 7.067 -0.998 8.413 1.00 84.69 85 ASP A C 1
ATOM 720 O O . ASP A 1 85 ? 6.761 -0.966 9.606 1.00 84.69 85 ASP A O 1
ATOM 724 N N . SER A 1 86 ? 7.705 -2.037 7.897 1.00 80.06 86 SER A N 1
ATOM 725 C CA . SER A 1 86 ? 8.173 -3.184 8.675 1.00 80.06 86 SER A CA 1
ATOM 726 C C . SER A 1 86 ? 9.610 -3.486 8.269 1.00 80.06 86 SER A C 1
ATOM 728 O O . SER A 1 86 ? 10.017 -3.082 7.189 1.00 80.06 86 SER A O 1
ATOM 730 N N . GLY A 1 87 ? 10.384 -4.193 9.102 1.00 73.31 87 GLY A N 1
ATOM 731 C CA . GLY A 1 87 ? 11.855 -4.324 8.993 1.00 73.31 87 GLY A CA 1
ATOM 732 C C . GLY A 1 87 ? 12.447 -4.987 7.730 1.00 73.31 87 GLY A C 1
ATOM 733 O O . GLY A 1 87 ? 13.566 -5.496 7.773 1.00 73.31 87 GLY A O 1
ATOM 734 N N . GLY A 1 88 ? 11.708 -5.035 6.624 1.00 83.12 88 GLY A N 1
ATOM 735 C CA . GLY A 1 88 ? 12.225 -5.275 5.279 1.00 83.12 88 GLY A CA 1
ATOM 736 C C . GLY A 1 88 ? 11.443 -4.578 4.158 1.00 83.12 88 GLY A C 1
ATOM 737 O O . GLY A 1 88 ? 11.872 -4.663 3.007 1.00 83.12 88 GLY A O 1
ATOM 738 N N . PHE A 1 89 ? 10.334 -3.896 4.462 1.00 87.75 89 PHE A N 1
ATOM 739 C CA . PHE A 1 89 ? 9.477 -3.239 3.480 1.00 87.75 89 PHE A CA 1
ATOM 740 C C . PHE A 1 89 ? 9.006 -1.879 3.982 1.00 87.75 89 PHE A C 1
ATOM 742 O O . PHE A 1 89 ? 8.446 -1.777 5.075 1.00 87.75 89 PHE A O 1
ATOM 749 N N . SER A 1 90 ? 9.167 -0.867 3.137 1.00 88.81 90 SER A N 1
ATOM 750 C CA . SER A 1 90 ? 8.602 0.465 3.335 1.00 88.81 90 SER A CA 1
ATOM 751 C C . SER A 1 90 ? 7.594 0.785 2.236 1.00 88.81 90 SER A C 1
ATOM 753 O O . SER A 1 90 ? 7.724 0.276 1.120 1.00 88.81 90 SER A O 1
ATOM 755 N N . TYR A 1 91 ? 6.629 1.651 2.520 1.00 89.94 91 TYR A N 1
ATOM 756 C CA . TYR A 1 91 ? 5.583 2.022 1.566 1.00 89.94 91 TYR A CA 1
ATOM 757 C C . TYR A 1 91 ? 5.637 3.517 1.250 1.00 89.94 91 TYR A C 1
ATOM 759 O O . TYR A 1 91 ? 5.742 4.342 2.153 1.00 89.94 91 TYR A O 1
ATOM 767 N N . GLU A 1 92 ? 5.556 3.876 -0.031 1.00 89.00 92 GLU A N 1
ATOM 768 C CA . GLU A 1 92 ? 5.571 5.274 -0.475 1.00 89.00 92 GLU A CA 1
ATOM 769 C C . GLU A 1 92 ? 4.389 5.598 -1.403 1.00 89.00 92 GLU A C 1
ATOM 771 O O . GLU A 1 92 ? 3.978 4.751 -2.203 1.00 89.00 92 GLU A O 1
ATOM 776 N N . PRO A 1 93 ? 3.831 6.821 -1.356 1.00 90.19 93 PRO A N 1
ATOM 777 C CA . PRO A 1 93 ? 2.873 7.272 -2.359 1.00 90.19 93 PRO A CA 1
ATOM 778 C C . PRO A 1 93 ? 3.489 7.236 -3.761 1.00 90.19 93 PRO A C 1
ATOM 780 O O . PRO A 1 93 ? 4.629 7.653 -3.965 1.00 90.19 93 PRO A O 1
ATOM 783 N N . THR A 1 94 ? 2.723 6.790 -4.753 1.00 89.00 94 THR A N 1
ATOM 784 C CA . THR A 1 94 ? 3.174 6.771 -6.147 1.00 89.00 94 THR A CA 1
ATOM 785 C C . THR A 1 94 ? 2.052 7.117 -7.124 1.00 89.00 94 THR A C 1
ATOM 787 O O . THR A 1 94 ? 0.880 7.243 -6.756 1.00 89.00 94 THR A O 1
ATOM 790 N N . ASN A 1 95 ? 2.410 7.277 -8.396 1.00 90.19 95 ASN A N 1
ATOM 791 C CA . ASN A 1 95 ? 1.436 7.419 -9.469 1.00 90.19 95 ASN A CA 1
ATOM 792 C C . ASN A 1 95 ? 0.847 6.054 -9.818 1.00 90.19 95 ASN A C 1
ATOM 794 O O . ASN A 1 95 ? 1.569 5.064 -9.930 1.00 90.19 95 ASN A O 1
ATOM 798 N N . CYS A 1 96 ? -0.465 6.010 -10.038 1.00 89.38 96 CYS A N 1
ATOM 799 C CA . CYS A 1 96 ? -1.088 4.799 -10.546 1.00 89.38 96 CYS A CA 1
ATOM 800 C C . CYS A 1 96 ? -0.632 4.544 -11.991 1.00 89.38 96 CYS A C 1
ATOM 802 O O . CYS A 1 96 ? -0.684 5.469 -12.805 1.00 89.38 96 CYS A O 1
ATOM 804 N N . PRO A 1 97 ? -0.217 3.316 -12.334 1.00 89.06 97 PRO A N 1
ATOM 805 C CA . PRO A 1 97 ? 0.303 2.978 -13.660 1.00 89.06 97 PRO A CA 1
ATOM 806 C C . PRO A 1 97 ? -0.725 3.157 -14.788 1.00 89.06 97 PRO A C 1
ATOM 808 O O . PRO A 1 97 ? -0.351 3.418 -15.927 1.00 89.06 97 PRO A O 1
ATOM 811 N N . ASP A 1 98 ? -2.019 3.089 -14.474 1.00 86.38 98 ASP A N 1
ATOM 812 C CA . ASP A 1 98 ? -3.122 3.354 -15.401 1.00 86.38 98 ASP A CA 1
ATOM 813 C C . ASP A 1 98 ? -3.561 4.832 -15.443 1.00 86.38 98 ASP A C 1
ATOM 815 O O . ASP A 1 98 ? -4.485 5.177 -16.179 1.00 86.38 98 ASP A O 1
ATOM 819 N N . ASN A 1 99 ? -2.916 5.712 -14.668 1.00 76.94 99 ASN A N 1
ATOM 820 C CA . ASN A 1 99 ? -3.305 7.109 -14.464 1.00 76.94 99 ASN A CA 1
ATOM 821 C C . ASN A 1 99 ? -4.755 7.292 -13.963 1.00 76.94 99 ASN A C 1
ATOM 823 O O . ASN A 1 99 ? -5.381 8.302 -14.275 1.00 76.94 99 ASN A O 1
ATOM 827 N N . LYS A 1 100 ? -5.314 6.348 -13.189 1.00 71.69 100 LYS A N 1
ATOM 828 C CA . LYS A 1 100 ? -6.692 6.445 -12.652 1.00 71.69 100 LYS A CA 1
ATOM 829 C C . LYS A 1 100 ? -6.775 6.669 -11.136 1.00 71.69 100 LYS A C 1
ATOM 831 O O . LYS A 1 100 ? -7.812 6.390 -10.536 1.00 71.69 100 LYS A O 1
ATOM 836 N N . GLY A 1 101 ? -5.702 7.148 -10.507 1.00 63.78 101 GLY A N 1
ATOM 837 C CA . GLY A 1 101 ? -5.665 7.413 -9.063 1.00 63.78 101 GLY A CA 1
ATOM 838 C C . GLY A 1 101 ? -5.987 8.849 -8.657 1.00 63.78 101 GLY A C 1
ATOM 839 O O . GLY A 1 101 ? -5.997 9.748 -9.491 1.00 63.78 101 GLY A O 1
ATOM 840 N N . ALA A 1 102 ? -6.137 9.086 -7.353 1.00 58.88 102 ALA A N 1
ATOM 841 C CA . ALA A 1 102 ? -6.363 10.407 -6.756 1.00 58.88 102 ALA A CA 1
ATOM 842 C C . ALA A 1 102 ? -5.303 11.454 -7.176 1.00 58.88 102 ALA A C 1
ATOM 844 O O . ALA A 1 102 ? -5.628 12.618 -7.386 1.00 58.88 102 ALA A O 1
ATOM 845 N N . ASN A 1 103 ? -4.051 11.030 -7.400 1.00 51.69 103 ASN A N 1
ATOM 846 C CA . ASN A 1 103 ? -2.965 11.889 -7.902 1.00 51.69 103 ASN A CA 1
ATOM 847 C C . ASN A 1 103 ? -2.965 12.091 -9.426 1.00 51.69 103 ASN A C 1
ATOM 849 O O . ASN A 1 103 ? -2.272 12.975 -9.930 1.00 51.69 103 ASN A O 1
ATOM 853 N N . ALA A 1 104 ? -3.730 11.301 -10.182 1.00 52.31 104 ALA A N 1
ATOM 854 C CA . ALA A 1 104 ? -3.841 11.489 -11.623 1.00 52.31 104 ALA A CA 1
ATOM 855 C C . ALA A 1 104 ? -4.644 12.749 -11.979 1.00 52.31 104 ALA A C 1
ATOM 857 O O . ALA A 1 104 ? -4.547 13.243 -13.100 1.00 52.31 104 ALA A O 1
ATOM 858 N N . ASP A 1 105 ? -5.406 13.300 -11.034 1.00 50.34 105 ASP A N 1
ATOM 859 C CA . ASP A 1 105 ? -6.452 14.278 -11.313 1.00 50.34 105 ASP A CA 1
ATOM 860 C C . ASP A 1 105 ? -5.943 15.711 -11.552 1.00 50.34 105 ASP A C 1
ATOM 862 O O . ASP A 1 105 ? -6.612 16.478 -12.234 1.00 50.34 105 ASP A O 1
ATOM 866 N N . LEU A 1 106 ? -4.749 16.105 -11.090 1.00 51.59 106 LEU A N 1
ATOM 867 C CA . LEU A 1 106 ? -4.301 17.493 -11.302 1.00 51.59 106 LEU A CA 1
ATOM 868 C C . LEU A 1 106 ? -3.562 17.685 -12.636 1.00 51.59 106 LEU A C 1
ATOM 870 O O . LEU A 1 106 ? -3.874 18.590 -13.408 1.00 51.59 106 LEU A O 1
ATOM 874 N N . SER A 1 107 ? -2.596 16.823 -12.952 1.00 52.72 107 SER A N 1
ATOM 875 C CA . SER A 1 107 ? -1.771 16.967 -14.160 1.00 52.72 107 SER A CA 1
ATOM 876 C C . SER A 1 107 ? -2.471 16.480 -15.436 1.00 52.72 107 SER A C 1
ATOM 878 O O . SER A 1 107 ? -2.215 17.025 -16.514 1.00 52.72 107 SER A O 1
ATOM 880 N N . SER A 1 108 ? -3.387 15.507 -15.337 1.00 46.94 108 SER A N 1
ATOM 881 C CA . SER A 1 108 ? -4.169 15.024 -16.485 1.00 46.94 108 SER A CA 1
ATOM 882 C C . SER A 1 108 ? -5.320 15.971 -16.853 1.00 46.94 108 SER A C 1
ATOM 884 O O . SER A 1 108 ? -5.509 16.249 -18.040 1.00 46.94 108 SER A O 1
ATOM 886 N N . ARG A 1 109 ? -6.008 16.575 -15.866 1.00 47.00 109 ARG A N 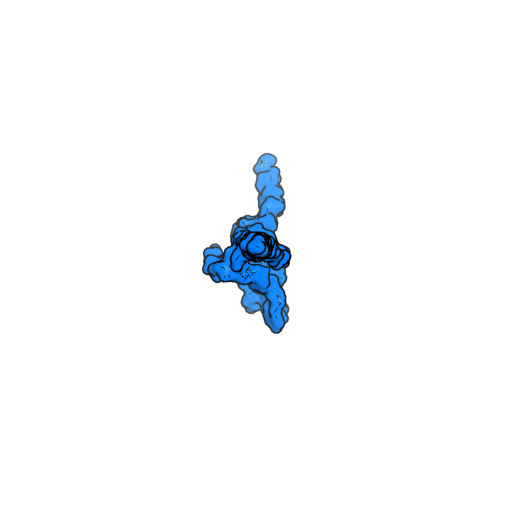1
ATOM 887 C CA . ARG A 1 109 ? -7.016 17.625 -16.112 1.00 47.00 109 ARG A CA 1
ATOM 888 C C . ARG A 1 109 ? -6.411 18.855 -16.780 1.00 47.00 109 ARG A C 1
ATOM 890 O O . ARG A 1 109 ? -6.985 19.379 -17.730 1.00 47.00 109 ARG A O 1
ATOM 897 N N . LEU A 1 110 ? -5.220 19.287 -16.356 1.00 52.62 110 LEU A N 1
ATOM 898 C CA . LEU A 1 110 ? -4.538 20.439 -16.962 1.00 52.62 110 LEU A CA 1
ATOM 899 C C . LEU A 1 110 ? -4.159 20.214 -18.438 1.00 52.62 110 LEU A C 1
ATOM 901 O O . LEU A 1 110 ? -4.137 21.174 -19.210 1.00 52.62 110 LEU A O 1
ATOM 905 N N . ARG A 1 111 ? -3.897 18.969 -18.864 1.00 50.19 111 ARG A N 1
ATOM 906 C CA . ARG A 1 111 ? -3.655 18.653 -20.286 1.00 50.19 111 ARG A CA 1
ATOM 907 C C . ARG A 1 111 ? -4.931 18.709 -21.127 1.00 50.19 111 ARG A C 1
ATOM 909 O O . ARG A 1 111 ? -4.857 19.152 -22.269 1.00 50.19 111 ARG A O 1
ATOM 916 N N . GLN A 1 112 ? -6.083 18.343 -20.564 1.00 49.66 112 GLN A N 1
ATOM 917 C CA . GLN A 1 112 ? -7.375 18.441 -21.259 1.00 49.66 112 GLN A CA 1
ATOM 918 C C . GLN A 1 112 ? -7.846 19.893 -21.447 1.00 49.66 112 GLN A C 1
ATOM 920 O O . GLN A 1 112 ? -8.539 20.188 -22.413 1.00 49.66 112 GLN A O 1
ATOM 925 N N . VAL A 1 113 ? -7.434 20.824 -20.579 1.00 49.31 113 VAL A N 1
ATOM 926 C CA . VAL A 1 113 ? -7.815 22.248 -20.689 1.00 49.31 113 VAL A CA 1
ATOM 927 C C . VAL A 1 113 ? -6.991 23.008 -21.742 1.00 49.31 113 VAL A C 1
ATOM 929 O O . VAL A 1 113 ? -7.469 23.994 -22.291 1.00 49.31 113 VAL A O 1
ATOM 932 N N . LYS A 1 114 ? -5.775 22.552 -22.079 1.00 46.12 114 LYS A N 1
ATOM 933 C CA . LYS A 1 114 ? -4.918 23.204 -23.096 1.00 46.12 114 LYS A CA 1
ATOM 934 C C . LYS A 1 114 ? -5.204 22.788 -24.544 1.00 46.12 114 LYS A C 1
ATOM 936 O O . LYS A 1 114 ? -4.507 23.241 -25.445 1.00 46.12 114 LYS A O 1
ATOM 941 N N . THR A 1 115 ? -6.198 21.935 -24.780 1.00 48.56 115 THR A N 1
ATOM 942 C CA . THR A 1 115 ? -6.667 21.582 -26.129 1.00 48.56 115 THR A CA 1
ATOM 943 C C . THR A 1 115 ? -8.084 22.107 -26.328 1.00 48.56 115 THR A C 1
ATOM 945 O O . THR A 1 115 ? -9.059 21.360 -26.293 1.00 48.56 115 THR A O 1
ATOM 948 N N . LYS A 1 116 ? -8.200 23.423 -26.506 1.00 39.84 116 LYS A N 1
ATOM 949 C CA . LYS A 1 116 ? -9.360 24.046 -27.137 1.00 39.84 116 LYS A CA 1
ATOM 950 C C . LYS A 1 116 ? -8.961 25.345 -27.814 1.00 39.84 116 LYS A C 1
ATOM 952 O O . LYS A 1 116 ? -8.140 26.071 -27.212 1.00 39.84 116 LYS A O 1
#

Nearest PDB structures (foldseek):
  1ib8-assembly1_A  TM=6.108E-01  e=5.157E-01  Streptococcus pneumoniae
  5ohq-assembly1_A  TM=5.737E-01  e=2.501E+00  Homo sapiens
  2haf-assembly1_A  TM=4.280E-01  e=4.321E+00  Vibrio cholerae

pLDDT: mean 74.61, std 17.83, range [39.84, 95.25]

Foldseek 3Di:
DDDDDDDPPPVVVVPPPPDPPPQPDQPDDAQFKKWKAFPVCNVPPPPGTWIKHFHDDDPQATFIWIDDPNDTHTDDGDHSCPQPDDPTIHMDTDQDPVLRGPVSPPPVVVVVVVPD